Protein AF-B0DR31-F1 (afdb_monomer_lite)

Secondary structure (DSSP, 8-state):
----TTEEEEEE--PPPPTTS--EEEEEEE-SSS--EEEEEE-TT--HHHHHHHHHHHS-GGG--

Radius of gyration: 12.56 Å; chains: 1; bounding box: 25×20×38 Å

Structure (mmCIF, N/CA/C/O backbone):
data_AF-B0DR31-F1
#
_entry.id   AF-B0DR31-F1
#
loop_
_atom_site.group_PDB
_atom_site.id
_atom_site.type_symbol
_atom_site.label_atom_id
_atom_site.label_alt_id
_atom_site.label_comp_id
_atom_site.label_asym_id
_atom_site.label_entity_id
_atom_site.label_seq_id
_atom_site.pdbx_PDB_ins_code
_atom_site.Cartn_x
_atom_site.Cartn_y
_atom_site.Cartn_z
_atom_site.occupancy
_atom_site.B_iso_or_equiv
_atom_site.auth_seq_id
_atom_site.auth_comp_id
_atom_site.auth_asym_id
_atom_site.auth_atom_id
_atom_site.pdbx_PDB_model_num
ATOM 1 N N . MET A 1 1 ? -1.763 8.229 -24.183 1.00 39.03 1 MET A N 1
ATOM 2 C CA . MET A 1 1 ? -1.357 7.678 -22.877 1.00 39.03 1 MET A CA 1
ATOM 3 C C . MET A 1 1 ? -1.969 6.294 -22.790 1.00 39.03 1 MET A C 1
ATOM 5 O O . MET A 1 1 ? -3.096 6.147 -22.341 1.00 39.03 1 MET A O 1
ATOM 9 N N . THR A 1 2 ? -1.317 5.311 -23.403 1.00 35.09 2 THR A N 1
ATOM 10 C CA . THR A 1 2 ? -1.724 3.911 -23.272 1.00 35.09 2 THR A CA 1
ATOM 11 C C . THR A 1 2 ? -1.497 3.534 -21.815 1.00 35.09 2 THR A C 1
ATOM 13 O O . THR A 1 2 ? -0.376 3.700 -21.339 1.00 35.09 2 THR A O 1
ATOM 16 N N . LEU A 1 3 ? -2.539 3.104 -21.093 1.00 49.72 3 LEU A N 1
ATOM 17 C CA . LEU A 1 3 ? -2.309 2.306 -19.890 1.00 49.72 3 LEU A CA 1
ATOM 18 C C . LEU A 1 3 ? -1.453 1.133 -20.365 1.00 49.72 3 LEU A C 1
ATOM 20 O O . LEU A 1 3 ? -1.914 0.344 -21.182 1.00 49.72 3 LEU A O 1
ATOM 24 N N . SER A 1 4 ? -0.185 1.096 -19.980 1.00 55.97 4 SER A N 1
ATOM 25 C CA . SER A 1 4 ? 0.645 -0.070 -20.221 1.00 55.97 4 SER A CA 1
ATOM 26 C C . SER A 1 4 ? 0.003 -1.239 -19.475 1.00 55.97 4 SER A C 1
ATOM 28 O O . SER A 1 4 ? -0.202 -1.163 -18.263 1.00 55.97 4 SER A O 1
ATOM 30 N N . ASP A 1 5 ? -0.308 -2.323 -20.191 1.00 62.56 5 ASP A N 1
ATOM 31 C CA . ASP A 1 5 ? -0.776 -3.598 -19.616 1.00 62.56 5 ASP A CA 1
ATOM 32 C C . ASP A 1 5 ? 0.265 -4.233 -18.665 1.00 62.56 5 ASP A C 1
ATOM 34 O O . ASP A 1 5 ? 0.047 -5.291 -18.076 1.00 62.56 5 ASP A O 1
ATOM 38 N N . ASP A 1 6 ? 1.407 -3.571 -18.490 1.00 78.38 6 ASP A N 1
ATOM 39 C CA . ASP A 1 6 ? 2.506 -3.986 -17.640 1.00 78.38 6 ASP A CA 1
ATOM 40 C C . ASP A 1 6 ? 2.176 -3.880 -16.147 1.00 78.38 6 ASP A C 1
ATOM 42 O O . ASP A 1 6 ? 2.837 -4.535 -15.355 1.00 78.38 6 ASP A O 1
ATOM 46 N N . ILE A 1 7 ? 1.159 -3.119 -15.721 1.00 81.81 7 ILE A N 1
ATOM 47 C CA . ILE A 1 7 ? 0.789 -3.026 -14.298 1.00 81.81 7 ILE A CA 1
ATOM 48 C C . ILE A 1 7 ? -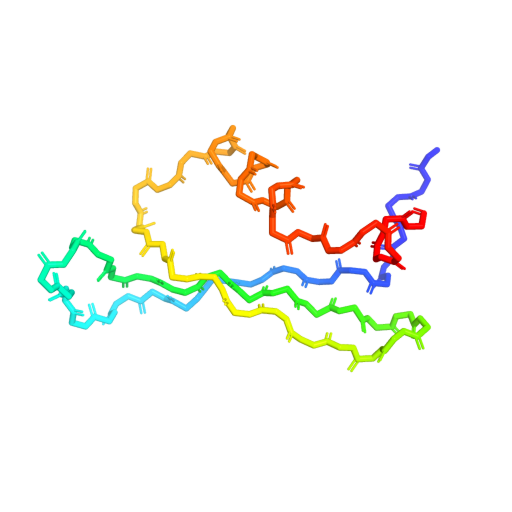0.618 -3.573 -14.056 1.00 81.81 7 ILE A C 1
ATOM 50 O O . ILE A 1 7 ? -1.618 -2.928 -14.374 1.00 81.81 7 ILE A O 1
ATOM 54 N N . THR A 1 8 ? -0.703 -4.715 -13.370 1.00 86.38 8 THR A N 1
ATOM 55 C CA . THR A 1 8 ? -1.982 -5.275 -12.908 1.00 86.38 8 THR A CA 1
ATOM 56 C C . THR A 1 8 ? -2.172 -5.021 -11.421 1.00 86.38 8 THR A C 1
ATOM 58 O O . THR A 1 8 ? -1.276 -5.254 -10.608 1.00 86.38 8 THR A O 1
ATOM 61 N N . ARG A 1 9 ? -3.375 -4.585 -11.040 1.00 86.94 9 ARG A N 1
ATOM 62 C CA . ARG A 1 9 ? -3.757 -4.353 -9.645 1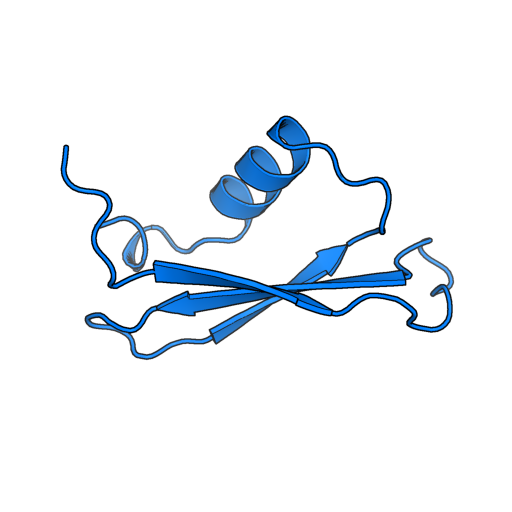.00 86.94 9 ARG A CA 1
ATOM 63 C C . ARG A 1 9 ? -4.956 -5.205 -9.260 1.00 86.94 9 ARG A C 1
ATOM 65 O O . ARG A 1 9 ? -5.971 -5.209 -9.949 1.00 86.94 9 ARG A O 1
ATOM 72 N N . PHE A 1 10 ? -4.837 -5.891 -8.131 1.00 89.56 10 PHE A N 1
ATOM 73 C CA . PHE A 1 10 ? -5.859 -6.781 -7.592 1.00 89.56 10 PHE A CA 1
ATOM 74 C C . PHE A 1 10 ? -6.055 -6.541 -6.091 1.00 89.56 10 PHE A C 1
ATOM 76 O O . PHE A 1 10 ? -5.134 -6.103 -5.402 1.00 89.56 10 PHE A O 1
ATOM 83 N N . TYR A 1 11 ? -7.248 -6.841 -5.574 1.00 91.88 11 TYR A N 1
ATOM 84 C CA . TYR A 1 11 ? -7.566 -6.736 -4.150 1.00 91.88 11 TYR A CA 1
ATOM 85 C C . TYR A 1 11 ? -7.983 -8.094 -3.602 1.00 91.88 11 TYR A C 1
ATOM 87 O O . TYR A 1 11 ? -8.948 -8.696 -4.068 1.00 91.88 11 TYR A O 1
ATOM 95 N N . ILE A 1 12 ? -7.277 -8.546 -2.571 1.00 94.00 12 ILE A N 1
ATOM 96 C CA . ILE A 1 12 ? -7.681 -9.695 -1.763 1.00 94.00 12 ILE A CA 1
ATOM 97 C C . ILE A 1 12 ? -8.484 -9.141 -0.589 1.00 94.00 12 ILE A C 1
ATOM 99 O O . ILE A 1 12 ? -7.930 -8.419 0.239 1.00 94.00 12 ILE A O 1
ATOM 103 N N . SER A 1 13 ? -9.773 -9.458 -0.519 1.00 92.19 13 SER A N 1
ATOM 104 C CA . SER A 1 13 ? -10.681 -9.006 0.540 1.00 92.19 13 SER A CA 1
ATOM 105 C C . SER A 1 13 ? -11.210 -10.173 1.377 1.00 92.19 13 SER A C 1
ATOM 107 O O . SER A 1 13 ? -10.951 -11.339 1.079 1.00 92.19 13 SER A O 1
ATOM 109 N N . GLY A 1 14 ? -11.930 -9.861 2.459 1.00 91.62 14 GLY A N 1
ATOM 110 C CA . GLY A 1 14 ? -12.514 -10.872 3.350 1.00 91.62 14 GLY A CA 1
ATOM 111 C C . GLY A 1 14 ? -11.523 -11.472 4.349 1.00 91.62 14 GLY A C 1
ATOM 112 O O . GLY A 1 14 ? -11.775 -12.545 4.896 1.00 91.62 14 GLY A O 1
ATOM 113 N N . LEU A 1 15 ? -10.399 -10.794 4.600 1.00 93.94 15 LEU A N 1
ATOM 114 C CA . LEU A 1 15 ? -9.422 -11.227 5.593 1.00 93.94 15 LEU A CA 1
ATOM 115 C C . LEU A 1 15 ? -9.889 -10.849 7.009 1.00 93.94 15 LEU A C 1
ATOM 117 O O . LEU A 1 15 ? -10.598 -9.853 7.184 1.00 93.94 15 LEU A O 1
ATOM 121 N N . PRO A 1 16 ? -9.476 -11.596 8.049 1.00 95.00 16 PRO A N 1
ATOM 122 C CA . PRO A 1 16 ? -9.710 -11.190 9.427 1.00 95.00 16 PRO A CA 1
ATOM 123 C C . PRO A 1 16 ? -9.143 -9.793 9.687 1.00 95.00 16 PRO A C 1
ATOM 125 O O . PRO A 1 16 ? -7.990 -9.504 9.357 1.00 95.00 16 PRO A O 1
ATOM 128 N N . LYS A 1 17 ? -9.947 -8.930 10.313 1.00 95.31 17 LYS A N 1
ATOM 129 C CA . LYS A 1 17 ? -9.539 -7.557 10.604 1.00 95.31 17 LYS A CA 1
ATOM 130 C C . LYS A 1 17 ? -8.363 -7.557 11.579 1.00 95.31 17 LYS A C 1
ATOM 132 O O . LYS A 1 17 ? -8.444 -8.087 12.687 1.00 95.31 17 LYS A O 1
ATOM 137 N N . THR A 1 18 ? -7.256 -6.954 11.168 1.00 94.12 18 THR A N 1
ATOM 138 C CA . THR A 1 18 ? -6.073 -6.791 12.020 1.00 94.12 18 THR A CA 1
ATOM 139 C C . THR A 1 18 ? -6.345 -5.788 13.146 1.00 94.12 18 THR A C 1
ATOM 141 O O . THR A 1 18 ? -7.257 -4.965 13.060 1.00 94.12 18 THR A O 1
ATOM 144 N N . LYS A 1 19 ? -5.487 -5.761 14.179 1.00 93.38 19 LYS A N 1
ATOM 145 C CA . LYS A 1 19 ? -5.550 -4.744 15.253 1.00 93.38 19 LYS A CA 1
ATOM 146 C C . LYS A 1 19 ? -5.463 -3.299 14.737 1.00 93.38 19 LYS A C 1
ATOM 148 O O . LYS A 1 19 ? -5.888 -2.386 15.431 1.00 93.38 19 LYS A O 1
ATOM 153 N N . ARG A 1 20 ? -4.900 -3.096 13.539 1.00 91.25 20 ARG A N 1
ATOM 154 C CA . ARG A 1 20 ? -4.780 -1.788 12.873 1.00 91.25 20 ARG A CA 1
ATOM 155 C C . ARG A 1 20 ? -5.945 -1.479 11.926 1.00 91.25 20 ARG A C 1
ATOM 157 O O . ARG A 1 20 ? -5.936 -0.439 11.287 1.00 91.25 20 ARG A O 1
ATOM 164 N N . GLY A 1 21 ? -6.933 -2.367 11.830 1.00 92.12 21 GLY A N 1
ATOM 165 C CA . GLY A 1 21 ? -8.141 -2.151 11.039 1.00 92.12 21 GLY A CA 1
ATOM 166 C C . GLY A 1 21 ? -8.068 -2.596 9.577 1.00 92.12 21 GLY A C 1
ATOM 167 O O . GLY A 1 21 ? -9.068 -2.460 8.883 1.00 92.12 21 GLY A O 1
ATOM 168 N N . TYR A 1 22 ? -6.948 -3.159 9.119 1.00 94.44 22 TYR A N 1
ATOM 169 C CA . TYR A 1 22 ? -6.830 -3.720 7.769 1.00 94.44 22 TYR A CA 1
ATOM 170 C C . TYR A 1 22 ? -7.549 -5.062 7.654 1.00 94.44 22 TYR A C 1
ATOM 172 O O . TYR A 1 22 ? -7.360 -5.921 8.518 1.00 94.44 22 TYR A O 1
ATOM 180 N N . ASP A 1 23 ? -8.330 -5.234 6.595 1.00 95.81 23 ASP A N 1
ATOM 181 C CA . ASP A 1 23 ? -9.078 -6.453 6.254 1.00 95.81 23 ASP A CA 1
ATOM 182 C C . ASP A 1 23 ? -8.954 -6.828 4.760 1.00 95.81 23 ASP A C 1
ATOM 184 O O . ASP A 1 23 ? -9.595 -7.771 4.288 1.00 95.81 23 ASP A O 1
ATOM 188 N N . CYS A 1 24 ? -8.100 -6.109 4.023 1.00 95.38 24 CYS A N 1
ATOM 189 C CA . CYS A 1 24 ? -7.805 -6.330 2.614 1.00 95.38 24 CYS A CA 1
ATOM 190 C C . CYS A 1 24 ? -6.303 -6.190 2.329 1.00 95.38 24 CYS A C 1
ATOM 192 O O . CYS A 1 24 ? -5.556 -5.560 3.079 1.00 95.38 24 CYS A O 1
ATOM 194 N N . ILE A 1 25 ? -5.853 -6.746 1.207 1.00 94.62 25 ILE A N 1
ATOM 195 C CA . ILE A 1 25 ? -4.505 -6.540 0.671 1.00 94.62 25 ILE A CA 1
ATOM 196 C C . ILE A 1 25 ? -4.636 -6.067 -0.774 1.00 94.62 25 ILE A C 1
ATOM 198 O O . ILE A 1 25 ? -5.232 -6.753 -1.604 1.00 94.62 25 ILE A O 1
ATOM 202 N N . MET A 1 26 ? -4.058 -4.906 -1.072 1.00 92.56 26 MET A N 1
ATOM 203 C CA . MET A 1 26 ? -3.855 -4.434 -2.437 1.00 92.56 26 MET A CA 1
ATOM 204 C C . MET A 1 26 ? -2.567 -5.053 -2.971 1.00 92.56 26 MET A C 1
ATOM 206 O O . MET A 1 26 ? -1.488 -4.862 -2.407 1.00 92.56 26 MET A O 1
ATOM 210 N N . VAL A 1 27 ? -2.701 -5.814 -4.048 1.00 90.75 27 VAL A N 1
ATOM 211 C CA . VAL A 1 27 ? -1.602 -6.464 -4.753 1.00 90.75 27 VAL A CA 1
ATOM 212 C C . VAL A 1 27 ? -1.368 -5.698 -6.035 1.00 90.75 27 VAL A C 1
ATOM 214 O O . VAL A 1 27 ? -2.298 -5.527 -6.827 1.00 90.75 27 VAL A O 1
ATOM 217 N N . VAL A 1 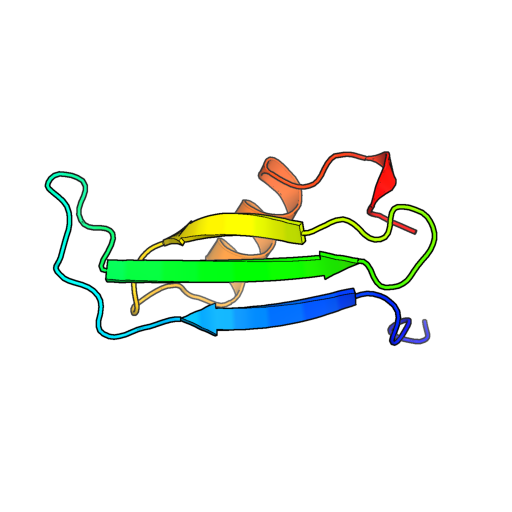28 ? -0.138 -5.247 -6.252 1.00 88.25 28 VAL A N 1
ATOM 218 C CA . VAL A 1 28 ? 0.256 -4.720 -7.555 1.00 88.25 28 VAL A CA 1
ATOM 219 C C . VAL A 1 28 ? 1.391 -5.539 -8.119 1.00 88.25 28 VAL A C 1
ATOM 221 O O . VAL A 1 28 ? 2.407 -5.746 -7.458 1.00 88.25 28 VAL A O 1
ATOM 224 N N . VAL A 1 29 ? 1.182 -5.996 -9.343 1.00 86.69 29 VAL A N 1
ATOM 225 C CA . VAL A 1 29 ? 2.124 -6.780 -10.121 1.00 86.69 29 VAL A CA 1
ATOM 226 C C . VAL A 1 29 ? 2.644 -5.897 -11.244 1.00 86.69 29 VAL A C 1
ATOM 228 O O . VAL A 1 29 ? 1.856 -5.395 -12.045 1.00 86.69 29 VAL A O 1
ATOM 231 N N . ASP A 1 30 ? 3.960 -5.709 -11.277 1.00 85.44 30 ASP A N 1
ATOM 232 C CA . ASP A 1 30 ? 4.660 -5.152 -12.431 1.00 85.44 30 ASP A CA 1
ATOM 233 C C . ASP A 1 30 ? 5.110 -6.307 -13.326 1.00 85.44 30 ASP A C 1
ATOM 235 O O . ASP A 1 30 ? 6.037 -7.038 -12.991 1.00 85.44 30 ASP A O 1
ATOM 239 N N . HIS A 1 31 ? 4.427 -6.492 -14.447 1.00 82.38 31 HIS A N 1
ATOM 240 C CA . HIS A 1 31 ? 4.752 -7.427 -15.521 1.00 82.38 31 HIS A CA 1
ATOM 241 C C . HIS A 1 31 ? 5.851 -6.910 -16.461 1.00 82.38 31 HIS A C 1
ATOM 243 O O . HIS A 1 31 ? 6.331 -7.679 -17.297 1.00 82.38 31 HIS A O 1
ATOM 249 N N . GLY A 1 32 ? 6.272 -5.652 -16.306 1.00 76.50 32 GLY A N 1
ATOM 250 C CA . GLY A 1 32 ? 7.344 -5.025 -17.061 1.00 76.50 32 GLY A CA 1
ATOM 251 C C . GLY A 1 32 ? 8.736 -5.431 -16.568 1.00 76.50 32 GLY A C 1
ATOM 252 O O . GLY A 1 32 ? 9.075 -6.610 -16.431 1.00 76.50 32 GLY A O 1
ATOM 253 N N . LEU A 1 33 ? 9.601 -4.441 -16.340 1.00 65.38 33 LEU A N 1
ATOM 254 C CA . LEU A 1 33 ? 11.037 -4.679 -16.154 1.00 65.38 33 LEU A CA 1
ATOM 255 C C . LEU A 1 33 ? 11.386 -5.338 -14.818 1.00 65.38 33 LEU A C 1
ATOM 257 O O . LEU A 1 33 ? 12.352 -6.100 -14.760 1.00 65.38 33 LEU A O 1
ATOM 261 N N . THR A 1 34 ? 10.647 -5.050 -13.744 1.00 73.75 34 THR A N 1
ATOM 262 C CA . THR A 1 34 ? 11.039 -5.550 -12.416 1.00 73.75 34 THR A CA 1
ATOM 263 C C . THR A 1 34 ? 10.481 -6.929 -12.105 1.00 73.75 34 THR A C 1
ATOM 265 O O . THR A 1 34 ? 11.040 -7.612 -11.244 1.00 73.75 34 THR A O 1
ATOM 268 N N . LYS A 1 35 ? 9.397 -7.342 -12.786 1.00 74.44 35 LYS A N 1
ATOM 269 C CA . LYS A 1 35 ? 8.647 -8.578 -12.492 1.00 74.44 35 LYS A CA 1
ATOM 270 C C . LYS A 1 35 ? 8.266 -8.698 -11.009 1.00 74.44 35 LYS A C 1
ATOM 272 O O . LYS A 1 35 ? 8.170 -9.800 -10.467 1.00 74.44 35 LYS A O 1
ATOM 277 N N . GLY A 1 36 ? 8.135 -7.555 -10.338 1.00 81.38 36 GLY A N 1
ATOM 278 C CA . GLY A 1 36 ? 7.949 -7.450 -8.901 1.00 81.38 36 GLY A CA 1
ATOM 279 C C . GLY A 1 36 ? 6.480 -7.489 -8.501 1.00 81.38 36 GLY A C 1
ATOM 280 O O . GLY A 1 36 ? 5.589 -7.145 -9.277 1.00 81.38 36 GLY A O 1
ATOM 281 N N . VAL A 1 37 ? 6.236 -7.870 -7.248 1.00 86.50 37 VAL A N 1
ATOM 282 C CA . VAL A 1 37 ? 4.912 -7.800 -6.624 1.00 86.50 37 VAL A CA 1
ATOM 283 C C . VAL A 1 37 ? 5.007 -6.983 -5.343 1.00 86.50 37 VAL A C 1
ATOM 285 O O . VAL A 1 37 ? 5.872 -7.238 -4.503 1.00 86.50 37 VAL A O 1
ATOM 288 N N . ILE A 1 38 ? 4.112 -6.009 -5.188 1.00 87.94 38 ILE A N 1
ATOM 289 C CA . ILE A 1 38 ? 3.971 -5.202 -3.974 1.00 87.94 38 ILE A CA 1
ATOM 290 C C . ILE A 1 38 ? 2.657 -5.570 -3.288 1.00 87.94 38 ILE A C 1
ATOM 292 O O . ILE A 1 38 ? 1.595 -5.547 -3.909 1.00 87.94 38 ILE A O 1
ATOM 296 N N . PHE A 1 39 ? 2.741 -5.866 -1.990 1.00 91.31 39 PHE A N 1
ATOM 297 C CA . PHE A 1 39 ? 1.595 -6.121 -1.121 1.00 91.31 39 PHE A CA 1
ATOM 298 C C . PHE A 1 39 ? 1.420 -4.956 -0.151 1.00 91.31 39 PHE A C 1
ATOM 300 O O . PHE A 1 39 ? 2.306 -4.680 0.658 1.00 91.31 39 PHE A O 1
ATOM 307 N N . ILE A 1 40 ? 0.270 -4.290 -0.218 1.00 92.38 40 ILE A N 1
ATOM 308 C CA . ILE A 1 40 ? -0.063 -3.152 0.642 1.00 92.38 40 ILE A CA 1
ATOM 309 C C . ILE A 1 40 ? -1.283 -3.542 1.487 1.00 92.38 40 ILE A C 1
ATOM 311 O O . ILE A 1 40 ? -2.357 -3.774 0.923 1.00 92.38 40 ILE A O 1
ATOM 315 N N . PRO A 1 41 ? -1.159 -3.652 2.824 1.00 92.88 41 PRO A N 1
ATOM 316 C CA . PRO A 1 41 ? -2.313 -3.880 3.683 1.00 92.88 41 PRO A CA 1
ATOM 317 C C . PRO A 1 41 ? -3.251 -2.673 3.608 1.00 92.88 41 PRO A C 1
ATOM 319 O O . PRO A 1 41 ? -2.817 -1.527 3.705 1.00 92.88 41 PRO A O 1
ATOM 322 N N . THR A 1 42 ? -4.538 -2.936 3.424 1.00 93.44 42 THR A N 1
ATOM 323 C CA . THR A 1 42 ? -5.569 -1.910 3.281 1.00 93.44 42 THR A CA 1
ATOM 324 C C . T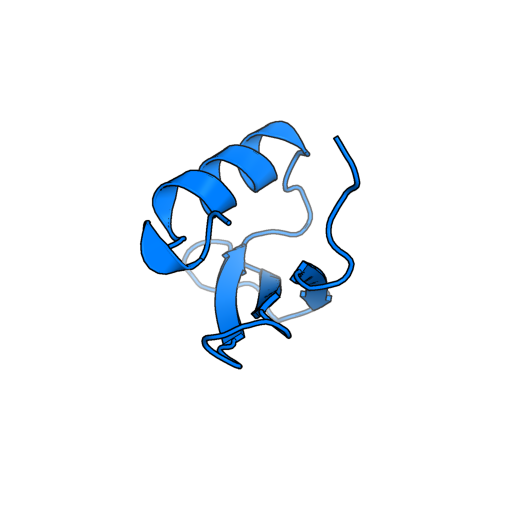HR A 1 42 ? -6.889 -2.377 3.897 1.00 93.44 42 THR A C 1
ATOM 326 O O . THR A 1 42 ? -6.970 -3.443 4.514 1.00 93.44 42 THR A O 1
ATOM 329 N N . ASN A 1 43 ? -7.921 -1.552 3.804 1.00 92.06 43 ASN A N 1
ATOM 330 C CA . ASN A 1 43 ? -9.272 -1.894 4.216 1.00 92.06 43 ASN A CA 1
ATOM 331 C C . ASN A 1 43 ? -10.203 -1.987 2.993 1.00 92.06 43 ASN A C 1
ATOM 333 O O . ASN A 1 43 ? -9.899 -1.468 1.920 1.00 92.06 43 ASN A O 1
ATOM 337 N N . LYS A 1 44 ? -11.339 -2.663 3.149 1.00 87.19 44 LYS A N 1
ATOM 338 C CA . LYS A 1 44 ? -12.348 -2.852 2.091 1.00 87.19 44 LYS A CA 1
ATOM 339 C C . LYS A 1 44 ? -13.099 -1.578 1.694 1.00 87.19 44 LYS A C 1
ATOM 341 O O . LYS A 1 44 ? -13.794 -1.584 0.686 1.00 87.19 44 LYS A O 1
ATOM 346 N N . GLU A 1 45 ? -13.005 -0.528 2.505 1.00 89.25 45 GLU A N 1
ATOM 347 C CA . GLU A 1 45 ? -13.672 0.763 2.298 1.00 89.25 45 GLU A CA 1
ATOM 348 C C . GLU A 1 45 ? -12.765 1.762 1.562 1.00 89.25 45 GLU A C 1
ATOM 350 O O . GLU A 1 45 ? -13.136 2.921 1.397 1.00 89.25 45 GLU A O 1
ATOM 355 N N . LEU A 1 46 ? -11.597 1.305 1.090 1.00 88.50 46 LEU A N 1
ATOM 356 C CA . LEU A 1 46 ? -10.615 2.114 0.382 1.00 88.50 46 LEU A CA 1
ATOM 357 C C . LEU A 1 46 ? -11.232 2.794 -0.845 1.00 88.50 46 LEU A C 1
ATOM 359 O O . LEU A 1 46 ? -11.687 2.139 -1.789 1.00 88.50 46 LEU A O 1
ATOM 363 N N . THR A 1 47 ? -11.186 4.121 -0.858 1.00 89.00 47 THR A N 1
ATOM 364 C CA . THR A 1 47 ? -11.641 4.928 -1.990 1.00 89.00 47 THR A CA 1
ATOM 365 C C . THR A 1 47 ? -10.624 4.917 -3.134 1.00 89.00 47 THR A C 1
ATOM 367 O O . THR A 1 47 ? -9.443 4.612 -2.961 1.00 89.00 47 THR A O 1
ATOM 370 N N . ALA A 1 48 ? -11.061 5.303 -4.337 1.00 85.94 48 ALA A N 1
ATOM 371 C CA . ALA A 1 48 ? -10.165 5.414 -5.490 1.00 85.94 48 ALA A CA 1
ATOM 372 C C . A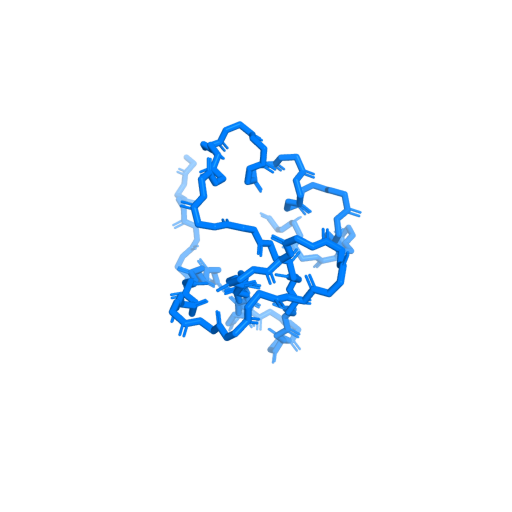LA A 1 48 ? -9.023 6.425 -5.265 1.00 85.94 48 ALA A C 1
ATOM 374 O O . ALA A 1 48 ? -7.913 6.211 -5.751 1.00 85.94 48 ALA A O 1
ATOM 375 N N . LEU A 1 49 ? -9.286 7.501 -4.514 1.00 88.38 49 LEU A N 1
ATOM 376 C CA . LEU A 1 49 ? -8.282 8.511 -4.188 1.00 88.38 49 LEU A CA 1
ATOM 377 C C . LEU A 1 49 ? -7.237 7.952 -3.218 1.00 88.38 49 LEU A C 1
ATOM 379 O O . LEU A 1 49 ? -6.046 8.002 -3.512 1.00 88.38 49 LEU A O 1
ATOM 383 N N . GLU A 1 50 ? -7.677 7.330 -2.124 1.00 88.38 50 GLU A N 1
ATOM 384 C CA . GLU A 1 50 ? -6.769 6.700 -1.158 1.00 88.38 50 GLU A CA 1
ATOM 385 C C . GLU A 1 50 ? -5.959 5.565 -1.802 1.00 88.38 50 GLU A C 1
ATOM 387 O O . GLU A 1 50 ? -4.787 5.374 -1.487 1.00 88.38 50 GLU A O 1
ATOM 392 N N . ALA A 1 51 ? -6.544 4.828 -2.753 1.00 85.88 51 ALA A N 1
ATOM 393 C CA . ALA A 1 51 ? -5.822 3.826 -3.530 1.00 85.88 51 ALA A CA 1
ATOM 394 C C . ALA A 1 51 ? -4.699 4.444 -4.380 1.00 85.88 51 ALA A C 1
ATOM 396 O O . ALA A 1 51 ? -3.603 3.884 -4.440 1.00 85.88 51 ALA A O 1
ATOM 397 N N . ALA A 1 52 ? -4.945 5.594 -5.015 1.00 86.00 52 ALA A N 1
ATOM 398 C CA . ALA A 1 52 ? 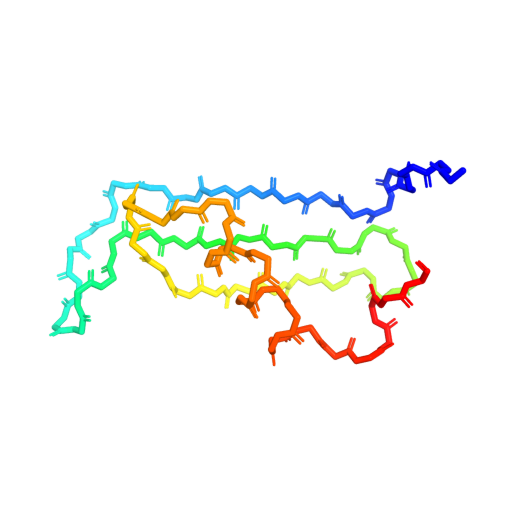-3.936 6.312 -5.793 1.00 86.00 52 ALA A CA 1
ATOM 399 C C . ALA A 1 52 ? -2.821 6.887 -4.901 1.00 86.00 52 ALA A C 1
ATOM 401 O O . ALA A 1 52 ? -1.641 6.827 -5.257 1.00 86.00 52 ALA A O 1
ATOM 402 N N . GLU A 1 53 ? -3.170 7.387 -3.717 1.00 87.81 53 GLU A N 1
ATOM 403 C CA . GLU A 1 53 ? -2.208 7.873 -2.722 1.00 87.81 53 GLU A CA 1
ATOM 404 C C . GLU A 1 53 ? -1.355 6.737 -2.144 1.00 87.81 53 GLU A C 1
ATOM 406 O O . GLU A 1 53 ? -0.127 6.855 -2.065 1.00 87.81 53 GLU A O 1
ATOM 411 N N . LEU A 1 54 ? -1.969 5.600 -1.801 1.00 85.88 54 LEU A N 1
ATOM 412 C CA . LEU A 1 54 ? -1.254 4.392 -1.378 1.00 85.88 54 LEU A CA 1
ATOM 413 C C . LEU A 1 54 ? -0.304 3.904 -2.470 1.00 85.88 54 LEU A C 1
ATOM 415 O O . LEU A 1 54 ? 0.848 3.576 -2.183 1.00 85.88 54 LEU A O 1
ATOM 419 N N . GLN A 1 55 ? -0.760 3.911 -3.723 1.00 79.75 55 GLN A N 1
ATOM 420 C CA . GLN A 1 55 ? 0.066 3.548 -4.866 1.00 79.75 55 GLN A CA 1
ATOM 421 C C . GLN A 1 55 ? 1.262 4.500 -5.005 1.00 79.75 55 GLN A C 1
ATOM 423 O O . GLN A 1 55 ? 2.401 4.055 -5.089 1.00 79.75 55 GLN A O 1
ATOM 428 N N . THR A 1 56 ? 1.034 5.809 -4.942 1.00 82.88 56 THR A N 1
ATOM 429 C CA . THR A 1 56 ? 2.100 6.813 -5.082 1.00 82.88 56 THR A CA 1
ATOM 430 C C . THR A 1 56 ? 3.115 6.750 -3.938 1.00 82.88 56 THR A C 1
ATOM 432 O O . THR A 1 56 ? 4.314 6.894 -4.168 1.00 82.88 56 THR A O 1
ATOM 435 N N . SER A 1 57 ? 2.652 6.511 -2.709 1.00 83.12 57 SER A N 1
ATOM 436 C CA . SER A 1 57 ? 3.503 6.477 -1.511 1.00 83.12 57 SER A CA 1
ATOM 437 C C . SER A 1 57 ? 4.341 5.204 -1.384 1.00 83.12 57 SER A C 1
ATOM 439 O O . SER A 1 57 ? 5.456 5.266 -0.867 1.00 83.12 57 SER A O 1
ATOM 441 N N . HIS A 1 58 ? 3.837 4.061 -1.855 1.00 79.62 58 HIS A N 1
ATOM 442 C CA . HIS A 1 58 ? 4.504 2.764 -1.691 1.00 79.62 58 HIS A CA 1
ATOM 443 C C . HIS A 1 58 ? 5.220 2.285 -2.953 1.00 79.62 58 HIS A C 1
ATOM 445 O O . HIS A 1 58 ? 6.018 1.349 -2.875 1.00 79.62 58 HIS A O 1
ATOM 451 N N . PHE A 1 59 ? 4.965 2.899 -4.112 1.00 74.44 59 PHE A N 1
ATOM 452 C CA . PHE A 1 59 ? 5.633 2.489 -5.338 1.00 74.44 59 PHE A CA 1
ATOM 453 C C . PHE A 1 59 ? 7.023 3.101 -5.390 1.00 74.44 59 PHE A C 1
ATOM 455 O O . PHE A 1 59 ? 7.160 4.327 -5.419 1.00 74.44 59 PHE A O 1
ATOM 462 N N . PRO A 1 60 ? 8.081 2.280 -5.458 1.00 65.25 60 PRO A N 1
ATOM 463 C CA . PRO A 1 60 ? 9.390 2.803 -5.776 1.00 65.25 60 PRO A CA 1
ATOM 464 C C . PRO A 1 60 ? 9.323 3.499 -7.137 1.00 65.25 60 PRO A C 1
ATOM 466 O O . PRO A 1 60 ? 8.731 2.978 -8.081 1.00 65.25 60 PRO A O 1
ATOM 469 N N . LYS A 1 61 ? 9.997 4.651 -7.257 1.00 62.78 61 LYS A N 1
ATOM 470 C CA . LYS A 1 61 ? 10.067 5.479 -8.482 1.00 62.78 61 LYS A CA 1
ATOM 471 C C . LYS A 1 61 ? 10.448 4.702 -9.756 1.00 62.78 61 LYS A C 1
ATOM 473 O O . LYS A 1 61 ? 10.277 5.209 -10.851 1.00 62.78 61 LYS A O 1
ATOM 478 N N . ARG A 1 62 ? 10.983 3.485 -9.611 1.00 56.47 62 ARG A N 1
ATOM 479 C CA . ARG A 1 62 ? 11.374 2.572 -10.695 1.00 56.47 62 ARG A CA 1
ATOM 480 C C . ARG A 1 62 ? 10.220 1.761 -11.307 1.00 56.47 62 ARG A C 1
ATOM 482 O O . ARG A 1 62 ? 10.451 1.131 -12.326 1.00 56.47 62 ARG A O 1
ATOM 489 N N . LEU A 1 63 ? 9.031 1.762 -10.699 1.00 54.31 63 LEU A N 1
ATOM 490 C CA . LEU A 1 63 ? 7.824 1.075 -11.201 1.00 54.31 63 LEU A CA 1
ATOM 491 C C . LEU A 1 63 ? 6.822 2.029 -11.863 1.00 54.31 63 LEU A C 1
ATOM 493 O O . LEU A 1 63 ? 5.707 1.637 -12.190 1.00 54.31 63 LEU A O 1
ATOM 497 N N . GLN A 1 64 ? 7.190 3.302 -11.987 1.00 54.22 64 GLN A N 1
ATOM 498 C CA . GLN A 1 64 ? 6.390 4.341 -12.621 1.00 54.22 64 GLN A CA 1
ATOM 499 C C . GLN A 1 64 ? 7.000 4.586 -14.007 1.00 54.22 64 GLN A C 1
ATOM 501 O O . GLN A 1 64 ? 7.802 5.501 -14.174 1.00 54.22 64 GLN A O 1
ATOM 506 N N . THR A 1 65 ? 6.733 3.676 -14.944 1.00 51.44 65 THR A N 1
ATOM 507 C CA . THR A 1 65 ? 7.135 3.797 -16.358 1.00 51.44 65 THR A CA 1
ATOM 508 C C . THR A 1 65 ? 6.177 4.671 -17.147 1.00 51.44 65 THR A C 1
ATOM 510 O O . THR A 1 65 ? 4.957 4.586 -16.881 1.00 51.44 65 THR A O 1
#

Sequence (65 aa):
MTLSDDITRFYISGLPKTKRGYDCIMVVVDHGLTKGVIFIPTNKELTALEAAELQTSHFPKRLQT

pLDDT: mean 81.71, std 14.58, range [35.09, 95.81]

Foldseek 3Di:
DPPPPQKDWDKDAQAPQDPVGFGMWIWIAGNPDPRDIDTDGHHPVQDPVNVVVSCVVPDDPVSPD

Organism: Laccaria bicolor (strain S238N-H82 / ATCC MYA-4686) (NCBI:txid486041)